Protein AF-A0A263D075-F1 (afdb_monomer)

Sequence (103 aa):
MSRDNGASSGRREVCTWLPIHEWAETEVWQHIRASGVPYHPAYDAGMTRLSCSLCIFGSRADLLRAARLRPDLAAEYARVEDEIGHRFRNDLSMAEIIAAANP

Radius of gyration: 19.24 Å; Cα contacts (8 Å, |Δi|>4): 86; chains: 1; bounding box: 54×27×48 Å

InterPro domains:
  IPR002500 Phosphoadenosine phosphosulphate reductase domain [PF01507] (14-55)
  IPR014729 Rossmann-like alpha/beta/alpha sandwich fold [G3DSA:3.40.50.620] (1-70)

Solvent-accessible surface area (backbone atoms only — not comparable to full-atom values): 6361 Å² total; per-residue (Å²): 116,46,76,37,74,86,78,30,54,102,89,41,88,37,69,51,71,67,94,63,72,86,55,51,73,68,54,54,53,51,50,43,62,74,69,67,61,89,75,69,67,56,49,81,66,66,33,92,69,92,67,65,71,79,41,85,83,52,53,72,68,36,42,28,48,30,33,67,78,35,50,69,60,40,52,51,51,33,51,48,27,66,74,71,74,46,62,71,35,98,91,47,43,42,63,58,42,51,50,69,46,63,120

Organism: NCBI:txid1854586

Mean predicted aligned error: 3.93 Å

Secondary structure (DSSP, 8-state):
-EE-TTT-BTTB--EE--TTTT--HHHHHHHHHHHT----TTTTTT-SS-S-TT-TTS-HHHHHHHHHH-HHHHHHHHHHHHHHT--SBTTB-HHHHHHHH--

Foldseek 3Di:
DAWDPVPDDPVDTDDDDDPCPVPDPVRVVVVCVVVVDDDDCVVVLVQPDDDPLCDLPGDLVSNLSSCVVCVVVLVVQLVVCVVVVHASDPVDHSVNSNVVSPD

pLDDT: mean 96.14, std 3.11, range [70.0, 98.31]

Nearest PDB structures (foldseek):
  4c0e-assembly4_D  TM=2.792E-01  e=9.257E+00  Thermochaetoides thermophila

Structure (mmCIF, N/CA/C/O backbone):
data_AF-A0A263D075-F1
#
_entry.id   AF-A0A263D075-F1
#
loop_
_atom_site.group_PDB
_atom_site.id
_atom_site.type_symbol
_atom_site.label_atom_id
_atom_site.label_alt_id
_atom_site.label_comp_id
_atom_site.label_asym_id
_atom_site.label_entity_id
_atom_site.label_seq_id
_atom_site.pdbx_PDB_ins_code
_atom_site.Cartn_x
_atom_site.Cartn_y
_atom_site.Cartn_z
_atom_site.occupancy
_atom_site.B_iso_or_equiv
_atom_site.auth_seq_id
_atom_site.auth_comp_id
_atom_site.auth_asym_id
_atom_site.auth_atom_id
_atom_site.pdbx_PDB_model_num
ATOM 1 N N . MET A 1 1 ? 20.490 -0.039 -18.468 1.00 88.81 1 MET A N 1
ATOM 2 C CA . MET A 1 1 ? 20.987 -1.143 -17.616 1.00 88.81 1 MET A CA 1
ATOM 3 C C . MET A 1 1 ? 22.334 -0.717 -17.066 1.00 88.81 1 MET A C 1
ATOM 5 O O . MET A 1 1 ? 23.149 -0.251 -17.852 1.00 88.81 1 MET A O 1
ATOM 9 N N . SER A 1 2 ? 22.550 -0.813 -15.758 1.00 94.88 2 SER A N 1
ATOM 10 C CA . SER A 1 2 ? 23.798 -0.412 -15.093 1.00 94.88 2 SER A CA 1
ATOM 11 C C . SER A 1 2 ? 24.262 -1.497 -14.121 1.00 94.88 2 SER A C 1
ATOM 13 O O . SER A 1 2 ? 23.433 -2.150 -13.494 1.00 94.88 2 SER A O 1
ATOM 15 N N . ARG A 1 3 ? 25.578 -1.713 -13.991 1.00 94.94 3 ARG A N 1
ATOM 16 C CA . ARG A 1 3 ? 26.137 -2.665 -13.017 1.00 94.94 3 ARG A CA 1
ATOM 17 C C . ARG A 1 3 ? 25.987 -2.115 -11.598 1.00 94.94 3 ARG A C 1
ATOM 19 O O . ARG A 1 3 ? 26.409 -0.993 -11.324 1.00 94.94 3 ARG A O 1
ATOM 26 N N . ASP A 1 4 ? 25.441 -2.918 -10.693 1.00 96.31 4 ASP A N 1
ATOM 27 C CA . ASP A 1 4 ? 25.405 -2.618 -9.265 1.00 96.31 4 ASP A CA 1
ATOM 28 C C . ASP A 1 4 ? 26.733 -3.041 -8.630 1.00 96.31 4 ASP A C 1
ATOM 30 O O . ASP A 1 4 ? 26.997 -4.224 -8.399 1.00 96.31 4 ASP A O 1
ATOM 34 N N . ASN A 1 5 ? 27.597 -2.062 -8.362 1.00 95.12 5 ASN A N 1
ATOM 35 C CA . ASN A 1 5 ? 28.919 -2.317 -7.798 1.00 95.12 5 ASN A CA 1
ATOM 36 C C . ASN A 1 5 ? 28.871 -2.830 -6.351 1.00 95.12 5 ASN A C 1
ATOM 38 O O . ASN A 1 5 ? 29.771 -3.574 -5.970 1.00 95.12 5 ASN A O 1
ATOM 42 N N . GLY A 1 6 ? 27.855 -2.457 -5.565 1.00 95.69 6 GLY A N 1
ATOM 43 C CA . GLY A 1 6 ? 27.721 -2.871 -4.166 1.00 95.69 6 GLY A CA 1
ATOM 44 C C . GLY A 1 6 ? 27.174 -4.290 -4.023 1.00 95.69 6 GLY A C 1
ATOM 45 O O . GLY A 1 6 ? 27.583 -5.028 -3.129 1.00 95.69 6 GLY A O 1
ATOM 46 N N . ALA A 1 7 ? 26.289 -4.701 -4.933 1.00 95.94 7 ALA A N 1
ATOM 47 C CA . ALA A 1 7 ? 25.720 -6.046 -4.949 1.00 95.94 7 ALA A CA 1
ATOM 48 C C . ALA A 1 7 ? 26.571 -7.071 -5.728 1.00 95.94 7 ALA A C 1
ATOM 50 O O . ALA A 1 7 ? 26.382 -8.286 -5.564 1.00 95.94 7 ALA A O 1
ATOM 51 N N . SER A 1 8 ? 27.496 -6.615 -6.577 1.00 96.94 8 SER A N 1
ATOM 52 C CA . SER A 1 8 ? 28.365 -7.482 -7.382 1.00 96.94 8 SER A CA 1
ATOM 53 C C . SER A 1 8 ? 29.609 -7.970 -6.629 1.00 96.94 8 SER A C 1
ATOM 55 O O . SER A 1 8 ? 30.102 -7.339 -5.701 1.00 96.94 8 SER A O 1
ATOM 57 N N . SER A 1 9 ? 30.168 -9.097 -7.069 1.00 96.31 9 SER A N 1
ATOM 58 C CA . SER A 1 9 ? 31.423 -9.675 -6.577 1.00 96.31 9 SER A CA 1
ATOM 59 C C . SER A 1 9 ? 32.235 -10.279 -7.728 1.00 96.31 9 SER A C 1
ATOM 61 O O . SER A 1 9 ? 31.766 -10.334 -8.863 1.00 96.31 9 SER A O 1
ATOM 63 N N . GLY A 1 10 ? 33.439 -10.795 -7.457 1.00 95.69 10 GLY A N 1
ATOM 64 C CA . GLY A 1 10 ? 34.255 -11.465 -8.484 1.00 95.69 10 GLY A CA 1
ATOM 65 C C . GLY A 1 10 ? 33.624 -12.734 -9.080 1.00 95.69 10 GLY A C 1
ATOM 66 O O . GLY A 1 10 ? 34.086 -13.220 -10.105 1.00 95.69 10 GLY A O 1
ATOM 67 N N . ARG A 1 11 ? 32.572 -13.277 -8.450 1.00 96.81 11 ARG A N 1
ATOM 68 C CA . ARG A 1 11 ? 31.854 -14.484 -8.903 1.00 96.81 11 ARG A CA 1
ATOM 69 C C . ARG A 1 11 ? 30.419 -14.211 -9.356 1.00 96.81 11 ARG A C 1
ATOM 71 O O . ARG A 1 11 ? 29.758 -15.134 -9.821 1.00 96.81 11 ARG A O 1
ATOM 78 N N . ARG A 1 12 ? 29.907 -12.994 -9.159 1.00 96.56 12 ARG A N 1
ATOM 79 C CA . ARG A 1 12 ? 28.517 -12.625 -9.445 1.00 96.56 12 ARG A CA 1
ATOM 80 C C . ARG A 1 12 ? 28.463 -11.198 -9.958 1.00 96.56 12 ARG A C 1
ATOM 82 O O . ARG A 1 12 ? 28.827 -10.273 -9.239 1.00 96.56 12 ARG A O 1
ATOM 89 N N . GLU A 1 13 ? 27.924 -11.023 -11.150 1.00 96.94 13 GLU A N 1
ATOM 90 C CA . GLU A 1 13 ? 27.562 -9.710 -11.662 1.00 96.94 13 GLU A CA 1
ATOM 91 C C . GLU A 1 13 ? 26.078 -9.453 -11.403 1.00 96.94 13 GLU A C 1
ATOM 93 O O . GLU A 1 13 ? 25.232 -10.302 -11.683 1.00 96.94 13 GLU A O 1
ATOM 98 N N . VAL A 1 14 ? 25.773 -8.302 -10.810 1.00 97.44 14 VAL A N 1
ATOM 99 C CA . VAL A 1 14 ? 24.408 -7.839 -10.559 1.00 97.44 14 VAL A CA 1
ATOM 100 C C . VAL A 1 14 ? 24.206 -6.552 -11.344 1.00 97.44 14 VAL A C 1
ATOM 102 O O . VAL A 1 14 ? 25.021 -5.635 -11.251 1.00 97.44 14 VAL A O 1
ATOM 105 N N . CYS A 1 15 ? 23.119 -6.483 -12.108 1.00 97.19 15 CYS A N 1
ATOM 106 C CA . CYS A 1 15 ? 22.766 -5.323 -12.917 1.00 97.19 15 CYS A CA 1
ATOM 107 C C . CYS A 1 15 ? 21.372 -4.815 -12.554 1.00 97.19 15 CYS A C 1
ATOM 109 O O . CYS A 1 15 ? 20.431 -5.593 -12.406 1.00 97.19 15 CYS A O 1
ATOM 111 N N . THR A 1 16 ? 21.239 -3.495 -12.500 1.00 96.88 16 THR A N 1
ATOM 112 C CA . THR A 1 16 ? 19.967 -2.793 -12.383 1.00 96.88 16 THR A CA 1
ATOM 113 C C . THR A 1 16 ? 19.427 -2.509 -13.779 1.00 96.88 16 THR A C 1
ATOM 115 O O . THR A 1 16 ? 20.040 -1.811 -14.598 1.00 96.88 16 THR A O 1
ATOM 118 N N . TRP A 1 17 ? 18.253 -3.059 -14.064 1.00 96.25 17 TRP A N 1
ATOM 119 C CA . TRP A 1 17 ? 17.517 -2.826 -15.298 1.00 96.25 17 TRP A CA 1
ATOM 120 C C . TRP A 1 17 ? 16.122 -2.306 -14.958 1.00 96.25 17 TRP A C 1
ATOM 122 O O . TRP A 1 17 ? 15.350 -2.990 -14.295 1.00 96.25 17 TRP A O 1
ATOM 132 N N . LEU A 1 18 ? 15.822 -1.077 -15.389 1.00 96.31 18 LEU A N 1
ATOM 133 C CA . LEU A 1 18 ? 14.573 -0.371 -15.088 1.00 96.31 18 LEU A CA 1
ATOM 134 C C . LEU A 1 18 ? 13.827 -0.048 -16.401 1.00 96.31 18 LEU A C 1
ATOM 136 O O . LEU A 1 18 ? 13.789 1.109 -16.812 1.00 96.31 18 LEU A O 1
ATOM 140 N N . PRO A 1 19 ? 13.290 -1.057 -17.114 1.00 95.94 19 PRO A N 1
ATOM 141 C CA . PRO A 1 19 ? 12.776 -0.898 -18.482 1.00 95.94 19 PRO A CA 1
ATOM 142 C C . PRO A 1 19 ? 11.572 0.042 -18.618 1.00 95.94 19 PRO A C 1
ATOM 144 O O . PRO 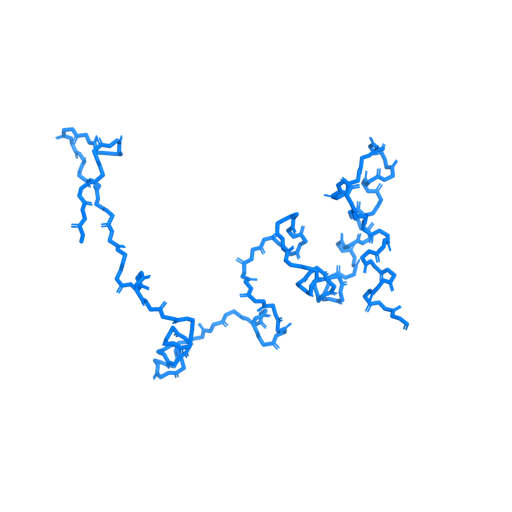A 1 19 ? 11.313 0.526 -19.712 1.00 95.94 19 PRO A O 1
ATOM 147 N N . ILE A 1 20 ? 10.852 0.297 -17.526 1.00 96.88 20 ILE A N 1
ATOM 148 C CA . ILE A 1 20 ? 9.657 1.152 -17.494 1.00 96.88 20 ILE A CA 1
ATOM 149 C C . ILE A 1 20 ? 9.841 2.366 -16.572 1.00 96.88 20 ILE A C 1
ATOM 151 O O . ILE A 1 20 ? 8.867 2.934 -16.098 1.00 96.88 20 ILE A O 1
ATOM 155 N N . HIS A 1 21 ? 11.086 2.744 -16.251 1.00 96.44 21 HIS A N 1
ATOM 156 C CA . HIS A 1 21 ? 11.354 3.815 -15.280 1.00 96.44 21 HIS A CA 1
ATOM 157 C C . HIS A 1 21 ? 10.778 5.173 -15.692 1.00 96.44 21 HIS A C 1
ATOM 159 O O . HIS A 1 21 ? 10.372 5.952 -14.838 1.00 96.44 21 HIS A O 1
ATOM 165 N N . GLU A 1 22 ? 10.768 5.438 -16.996 1.00 97.50 22 GLU A N 1
ATOM 166 C CA . GLU A 1 22 ? 10.309 6.701 -17.576 1.00 97.50 22 GLU A CA 1
ATOM 167 C C . GLU A 1 22 ? 8.809 6.693 -17.891 1.00 97.50 22 GLU A C 1
ATOM 169 O O . GLU A 1 22 ? 8.273 7.713 -18.313 1.00 97.50 22 GLU A O 1
ATOM 174 N N . TRP A 1 23 ? 8.129 5.559 -17.696 1.00 98.19 23 TRP A N 1
ATOM 175 C CA . TRP A 1 23 ? 6.710 5.449 -18.004 1.00 98.19 23 TRP A CA 1
ATOM 176 C C . TRP A 1 23 ? 5.874 6.201 -16.974 1.00 98.19 23 TRP A C 1
ATOM 178 O O . TRP A 1 23 ? 6.053 6.057 -15.761 1.00 98.19 23 TRP A O 1
ATOM 188 N N . ALA A 1 24 ? 4.883 6.935 -17.461 1.00 98.00 24 ALA A N 1
ATOM 189 C CA . ALA A 1 24 ? 3.773 7.387 -16.650 1.00 98.00 24 ALA A CA 1
ATOM 190 C C . ALA A 1 24 ? 2.906 6.195 -16.212 1.00 98.00 24 ALA A C 1
ATOM 192 O O . ALA A 1 24 ? 2.815 5.164 -16.882 1.00 98.00 24 ALA A O 1
ATOM 193 N N . GLU A 1 25 ? 2.179 6.361 -15.106 1.00 96.00 25 GLU A N 1
ATOM 194 C CA . GLU A 1 25 ? 1.256 5.335 -14.605 1.00 96.00 25 GLU A CA 1
ATOM 195 C C . GLU A 1 25 ? 0.208 4.929 -15.662 1.00 96.00 25 GLU A C 1
ATOM 197 O O . GLU A 1 25 ? -0.162 3.760 -15.790 1.00 96.00 25 GLU A O 1
ATOM 202 N N . THR A 1 26 ? -0.241 5.888 -16.474 1.00 97.31 26 THR A N 1
ATOM 203 C CA . THR A 1 26 ? -1.186 5.652 -17.571 1.00 97.31 26 THR A CA 1
ATOM 204 C C . THR A 1 26 ? -0.628 4.705 -18.630 1.00 97.31 26 THR A C 1
ATOM 206 O O . THR A 1 26 ? -1.364 3.838 -19.101 1.00 97.31 26 THR A O 1
ATOM 209 N N . GLU A 1 27 ? 0.655 4.827 -18.975 1.00 98.25 27 GLU A N 1
ATOM 210 C CA . GLU A 1 27 ? 1.336 3.966 -19.948 1.00 98.25 27 GLU A CA 1
ATOM 211 C C . GLU A 1 27 ? 1.472 2.539 -19.407 1.00 98.25 27 GLU A C 1
ATOM 213 O O . GLU A 1 27 ? 1.157 1.576 -20.111 1.00 98.25 27 GLU A O 1
ATOM 218 N N . VAL A 1 28 ? 1.822 2.395 -18.122 1.00 96.75 28 VAL A N 1
ATOM 219 C CA . VAL A 1 28 ? 1.868 1.094 -17.432 1.00 96.75 28 VAL A CA 1
ATOM 220 C C . VAL A 1 28 ? 0.516 0.390 -17.529 1.00 96.75 28 VAL A C 1
ATOM 222 O O . VAL A 1 28 ? 0.434 -0.761 -17.964 1.00 96.75 28 VAL A O 1
ATOM 225 N N . TRP A 1 29 ? -0.568 1.084 -17.184 1.00 96.56 29 TRP A N 1
ATOM 226 C CA . TRP A 1 29 ? -1.906 0.498 -17.215 1.00 96.56 29 TRP A CA 1
ATOM 227 C C . TRP A 1 29 ? -2.415 0.192 -18.624 1.00 96.56 29 TRP A C 1
ATOM 229 O O . TRP A 1 29 ? -3.110 -0.808 -18.816 1.00 96.56 29 TRP A O 1
ATOM 239 N N . GLN A 1 30 ? -2.100 1.031 -19.615 1.00 97.75 30 GLN A N 1
ATOM 240 C CA . GLN A 1 30 ? -2.413 0.746 -21.018 1.00 97.75 30 GLN A CA 1
ATOM 241 C C . GLN A 1 30 ? -1.721 -0.539 -21.480 1.00 97.75 30 GLN A C 1
ATOM 243 O O . GLN A 1 30 ? -2.371 -1.391 -22.085 1.00 97.75 30 GLN A O 1
ATOM 248 N N . HIS A 1 31 ? -0.445 -0.718 -21.132 1.00 97.44 31 HIS A N 1
ATOM 249 C CA . HIS A 1 31 ? 0.315 -1.911 -21.487 1.00 97.44 31 HIS A CA 1
ATOM 250 C C . HIS A 1 31 ? -0.223 -3.181 -20.813 1.00 97.44 31 HIS A C 1
ATOM 252 O O . HIS A 1 31 ? -0.445 -4.181 -21.495 1.00 97.44 31 HIS A O 1
ATOM 258 N N . ILE A 1 32 ? -0.507 -3.138 -19.502 1.00 96.62 32 ILE A N 1
ATOM 259 C CA . ILE A 1 32 ? -1.118 -4.261 -18.764 1.00 96.62 32 ILE A CA 1
ATOM 260 C C . ILE A 1 32 ? -2.418 -4.696 -19.450 1.00 96.62 32 ILE A C 1
ATOM 262 O O . ILE A 1 32 ? -2.571 -5.868 -19.793 1.00 96.62 32 ILE A O 1
ATOM 266 N N . ARG A 1 33 ? -3.321 -3.747 -19.733 1.00 96.69 33 ARG A N 1
ATOM 267 C CA . ARG A 1 33 ? -4.602 -4.038 -20.394 1.00 96.69 33 ARG A CA 1
ATOM 268 C C . ARG A 1 33 ? -4.424 -4.609 -21.800 1.00 96.69 33 ARG A C 1
ATOM 270 O O . ARG A 1 33 ? -5.107 -5.569 -22.140 1.00 96.69 33 ARG A O 1
ATOM 277 N N . ALA A 1 34 ? -3.505 -4.061 -22.593 1.00 98.12 34 ALA A N 1
ATOM 278 C CA . ALA A 1 34 ? -3.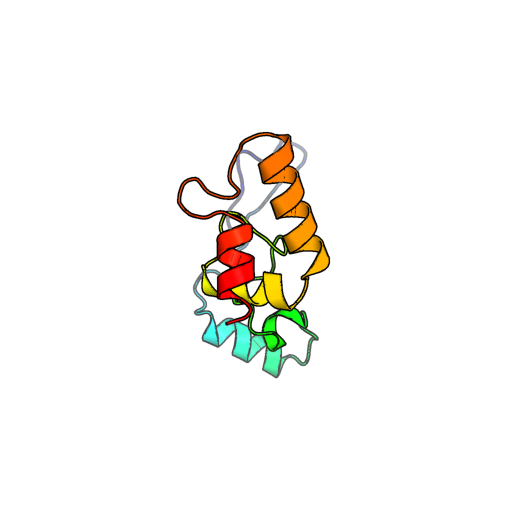230 -4.547 -23.945 1.00 98.12 34 ALA A CA 1
ATOM 279 C C . ALA A 1 34 ? -2.634 -5.965 -23.956 1.00 98.12 34 ALA A C 1
ATOM 281 O O . ALA A 1 34 ? -2.934 -6.748 -24.852 1.00 98.12 34 ALA A O 1
ATOM 282 N N . SER A 1 35 ? -1.813 -6.308 -22.960 1.00 97.44 35 SER A N 1
ATOM 283 C CA . SER A 1 35 ? -1.193 -7.634 -22.857 1.00 97.44 35 SER A CA 1
ATOM 284 C C . SER A 1 35 ? -2.161 -8.752 -22.449 1.00 97.44 35 SER A C 1
ATOM 286 O O . SER A 1 35 ? -1.854 -9.925 -22.650 1.00 97.44 35 SER A O 1
ATOM 288 N N . GLY A 1 36 ? -3.309 -8.411 -21.853 1.00 96.31 36 GLY A N 1
ATOM 289 C CA . GLY A 1 36 ? -4.277 -9.383 -21.336 1.00 96.31 36 GLY A CA 1
ATOM 290 C C . GLY A 1 36 ? -3.807 -10.162 -20.100 1.00 96.31 36 GLY A C 1
ATOM 291 O O . GLY A 1 36 ? -4.484 -11.103 -19.687 1.00 96.31 36 GLY A O 1
ATOM 292 N N . VAL A 1 37 ? -2.671 -9.797 -19.493 1.00 95.56 37 VAL A N 1
ATOM 293 C CA . VAL A 1 37 ? -2.213 -10.426 -18.247 1.00 95.56 37 VAL A CA 1
ATOM 294 C C . VAL A 1 37 ? -3.127 -10.030 -17.082 1.00 95.56 37 VAL A C 1
ATOM 296 O O . VAL A 1 37 ? -3.544 -8.870 -16.993 1.00 95.56 37 VAL A O 1
ATOM 299 N N . PRO A 1 38 ? -3.441 -10.957 -16.159 1.00 96.31 38 PRO A N 1
ATOM 300 C CA . PRO A 1 38 ? -4.200 -10.606 -14.970 1.00 96.31 38 PRO A CA 1
ATOM 301 C C . PRO A 1 38 ? -3.392 -9.654 -14.082 1.00 96.31 38 PRO A C 1
ATOM 303 O O . PRO A 1 38 ? -2.177 -9.795 -13.933 1.00 96.31 38 PRO A O 1
ATOM 306 N N . TYR A 1 39 ? -4.084 -8.710 -13.449 1.00 96.12 39 TYR A N 1
ATOM 307 C CA . TYR A 1 39 ? -3.528 -7.835 -12.420 1.00 96.12 39 TYR A CA 1
ATOM 308 C C . TYR A 1 39 ? -4.249 -8.052 -11.087 1.00 96.12 39 TYR A C 1
ATOM 310 O O . TYR A 1 39 ? -5.261 -8.747 -11.001 1.00 96.12 39 TYR A O 1
ATOM 318 N N . HIS A 1 40 ? -3.693 -7.497 -10.011 1.00 96.06 40 HIS A N 1
ATOM 319 C CA . HIS A 1 40 ? -4.211 -7.754 -8.673 1.00 96.06 40 HIS A CA 1
ATOM 320 C C . HIS A 1 40 ? -5.593 -7.086 -8.454 1.00 96.06 40 HIS A C 1
ATOM 322 O O . HIS A 1 40 ? -5.699 -5.872 -8.643 1.00 96.06 40 HIS A O 1
ATOM 328 N N . PRO A 1 41 ? -6.620 -7.797 -7.943 1.00 95.75 41 PRO A N 1
ATOM 329 C CA . PRO A 1 41 ? -7.981 -7.255 -7.772 1.00 95.75 41 PRO A CA 1
ATOM 330 C C . PRO A 1 41 ? -8.093 -6.030 -6.851 1.00 95.75 41 PRO A C 1
ATOM 332 O O . PRO A 1 41 ? -9.066 -5.284 -6.894 1.00 95.75 41 PRO A O 1
ATOM 335 N N . ALA A 1 42 ? -7.088 -5.795 -6.004 1.00 95.69 42 ALA A N 1
ATOM 336 C CA . ALA A 1 42 ? -7.021 -4.598 -5.161 1.00 95.69 42 ALA A CA 1
ATOM 337 C C . ALA A 1 42 ? -7.091 -3.290 -5.972 1.00 95.69 42 ALA A C 1
ATOM 339 O O . ALA A 1 42 ? -7.622 -2.299 -5.473 1.00 95.69 42 ALA A O 1
ATOM 340 N N . TYR A 1 43 ? -6.593 -3.290 -7.212 1.00 96.19 43 TYR A N 1
ATOM 341 C CA . TYR A 1 43 ? -6.680 -2.129 -8.095 1.00 96.19 43 TYR A CA 1
ATOM 342 C C . TYR A 1 43 ? -8.113 -1.878 -8.590 1.00 96.19 43 TYR A C 1
ATOM 344 O O . TYR A 1 43 ? -8.530 -0.726 -8.662 1.00 96.19 43 TYR A O 1
ATOM 352 N N . ASP A 1 44 ? -8.916 -2.923 -8.816 1.00 96.38 44 ASP A N 1
ATOM 353 C CA . ASP A 1 44 ? -10.356 -2.777 -9.111 1.00 96.38 44 ASP A CA 1
ATOM 354 C C . ASP A 1 44 ? -11.131 -2.320 -7.873 1.00 96.38 44 ASP A C 1
ATOM 356 O O . ASP A 1 44 ? -12.043 -1.492 -7.932 1.00 96.38 44 ASP A O 1
ATOM 360 N N . ALA A 1 45 ? -10.682 -2.772 -6.703 1.00 95.62 45 ALA A N 1
ATOM 361 C CA . ALA A 1 45 ? -11.075 -2.211 -5.424 1.00 95.62 45 ALA A CA 1
ATOM 362 C C . ALA A 1 45 ? -10.427 -0.837 -5.160 1.00 95.62 45 ALA A C 1
ATOM 364 O O . ALA A 1 45 ? -10.401 -0.411 -4.012 1.00 95.62 45 ALA A O 1
ATOM 365 N N . GLY A 1 46 ? -9.923 -0.146 -6.194 1.00 95.25 46 GLY A N 1
ATOM 366 C CA . GLY A 1 46 ? -9.398 1.224 -6.237 1.00 95.25 46 GLY A CA 1
ATOM 367 C C . GLY A 1 46 ? -8.356 1.581 -5.194 1.00 95.25 46 GLY A C 1
ATOM 368 O O . GLY A 1 46 ? -8.323 2.727 -4.751 1.00 95.25 46 GLY A O 1
ATOM 369 N N . MET A 1 47 ? -7.536 0.610 -4.804 1.00 96.81 47 MET A N 1
ATOM 370 C CA . MET A 1 47 ? -6.242 0.879 -4.191 1.00 96.81 47 MET A CA 1
ATOM 371 C C . MET A 1 47 ? -5.307 1.457 -5.255 1.00 96.81 47 MET A C 1
ATOM 373 O O . MET A 1 47 ? -5.259 0.952 -6.375 1.00 96.81 47 MET A O 1
ATOM 377 N N . THR A 1 48 ? -4.529 2.477 -4.906 1.00 95.12 48 THR A N 1
ATOM 378 C CA . THR A 1 48 ? -3.554 3.087 -5.832 1.00 95.12 48 THR A CA 1
ATOM 379 C C . THR A 1 48 ? -2.240 2.307 -5.901 1.00 95.12 48 THR A C 1
ATOM 381 O O . THR A 1 48 ? -1.477 2.412 -6.857 1.00 95.12 48 THR A O 1
ATOM 384 N N . ARG A 1 49 ? -1.968 1.479 -4.888 1.00 93.81 49 ARG A N 1
ATOM 385 C CA . ARG A 1 49 ? -0.749 0.675 -4.771 1.00 93.81 49 ARG A CA 1
ATOM 386 C C . ARG A 1 49 ? -1.018 -0.647 -4.073 1.00 93.81 49 ARG A C 1
ATOM 388 O O . ARG A 1 49 ? -1.888 -0.742 -3.209 1.00 93.81 49 ARG A O 1
ATOM 395 N N . LEU A 1 50 ? -0.203 -1.646 -4.394 1.00 93.31 50 LEU A N 1
ATOM 396 C CA . LEU A 1 50 ? -0.244 -2.950 -3.749 1.00 93.31 50 LEU A CA 1
ATOM 397 C C . LEU A 1 50 ? 0.888 -3.064 -2.727 1.00 93.31 50 LEU A C 1
ATOM 399 O O . LEU A 1 50 ? 2.057 -3.234 -3.061 1.00 93.31 50 LEU A O 1
ATOM 403 N N . SER A 1 51 ? 0.557 -2.912 -1.455 1.00 91.06 51 SER A N 1
ATOM 404 C CA . SER A 1 51 ? 1.500 -3.046 -0.339 1.00 91.06 51 SER A CA 1
ATOM 405 C C . SER A 1 51 ? 0.786 -3.674 0.850 1.00 91.06 51 SER A C 1
ATOM 407 O O . SER A 1 51 ? -0.269 -4.277 0.668 1.00 91.06 51 SER A O 1
ATOM 409 N N . CYS A 1 52 ? 1.327 -3.553 2.067 1.00 94.12 52 CYS A N 1
ATOM 410 C CA . CYS A 1 52 ? 0.614 -3.992 3.266 1.00 94.12 52 CYS A CA 1
ATOM 411 C C . CYS A 1 52 ? -0.795 -3.373 3.302 1.00 94.12 52 CYS A C 1
ATOM 413 O O . CYS A 1 52 ? -0.938 -2.175 3.055 1.00 94.12 52 CYS A O 1
ATOM 415 N N . SER A 1 53 ? -1.815 -4.180 3.621 1.00 91.31 53 SER A N 1
ATOM 416 C CA . SER A 1 53 ? -3.225 -3.769 3.552 1.00 91.31 53 SER A CA 1
ATOM 417 C C . SER A 1 53 ?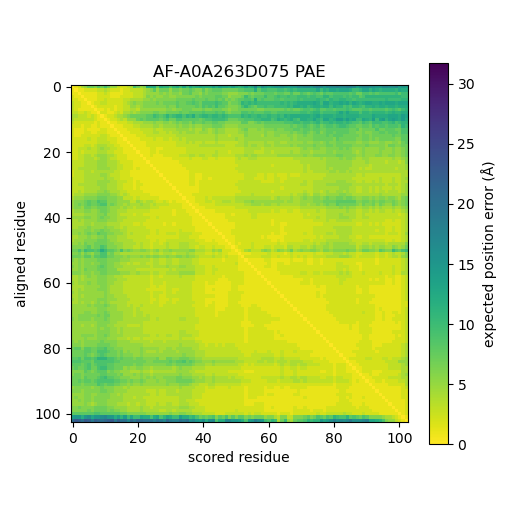 -3.497 -2.483 4.340 1.00 91.31 53 SER A C 1
ATOM 419 O O . SER A 1 53 ? -4.180 -1.609 3.842 1.00 91.31 53 SER A O 1
ATOM 421 N N . LEU A 1 54 ? -2.895 -2.313 5.518 1.00 96.19 54 LEU A N 1
ATOM 422 C CA . LEU A 1 54 ? -2.943 -1.086 6.319 1.00 96.19 54 LEU A CA 1
ATOM 423 C C . LEU A 1 54 ? -1.533 -0.500 6.430 1.00 96.19 54 LEU A C 1
ATOM 425 O O . LEU A 1 54 ? -0.903 -0.504 7.483 1.00 96.19 54 LEU A O 1
ATOM 429 N N . CYS A 1 55 ? -0.969 -0.078 5.300 1.00 96.38 55 CYS A N 1
ATOM 430 C CA . CYS A 1 55 ? 0.390 0.451 5.269 1.00 96.38 55 CYS A CA 1
ATOM 431 C C . CYS A 1 55 ? 0.473 1.817 5.971 1.00 96.38 55 CYS A C 1
ATOM 433 O O . CYS A 1 55 ? -0.203 2.771 5.579 1.00 96.38 55 CYS A O 1
ATOM 435 N N . ILE A 1 56 ? 1.394 1.961 6.926 1.00 95.56 56 ILE A N 1
ATOM 436 C CA . ILE A 1 56 ? 1.696 3.246 7.583 1.00 95.56 56 ILE A CA 1
ATOM 437 C C . ILE A 1 56 ? 2.221 4.327 6.620 1.00 95.56 56 ILE A C 1
ATOM 439 O O . ILE A 1 56 ? 2.266 5.491 6.987 1.00 95.56 56 ILE A O 1
ATOM 443 N N . PHE A 1 57 ? 2.560 3.970 5.378 1.00 95.62 57 PHE A N 1
ATOM 444 C CA . PHE A 1 57 ? 2.928 4.904 4.305 1.00 95.62 57 PHE A CA 1
ATOM 445 C C . PHE A 1 57 ? 1.846 5.052 3.221 1.00 95.62 57 PHE A C 1
ATOM 447 O O . PHE A 1 57 ? 2.065 5.717 2.215 1.00 95.62 57 PHE A O 1
ATOM 454 N N . GLY A 1 58 ? 0.684 4.409 3.377 1.00 95.06 58 GLY A N 1
ATOM 455 C CA . GLY A 1 58 ? -0.436 4.539 2.441 1.00 95.06 58 GLY A CA 1
ATOM 456 C C . GLY A 1 58 ? -1.050 5.942 2.437 1.00 95.06 58 GLY A C 1
ATOM 457 O O . GLY A 1 58 ? -0.980 6.671 3.432 1.00 95.06 58 GLY A O 1
ATOM 458 N N . SER A 1 59 ? -1.698 6.319 1.337 1.00 95.81 59 SER A N 1
ATOM 459 C CA . SER A 1 59 ? -2.512 7.534 1.328 1.00 95.81 59 SER A CA 1
ATOM 460 C C . SER A 1 59 ? -3.717 7.376 2.263 1.00 95.81 59 SER A C 1
ATOM 462 O O . SER A 1 59 ? -4.126 6.258 2.589 1.00 95.81 59 SER A O 1
ATOM 464 N N . ARG A 1 60 ? -4.339 8.488 2.675 1.00 96.19 60 ARG A N 1
ATOM 465 C CA . ARG A 1 60 ? -5.582 8.421 3.459 1.00 96.19 60 ARG A CA 1
ATOM 466 C C . ARG A 1 60 ? -6.675 7.660 2.704 1.00 96.19 60 ARG A C 1
ATOM 468 O O . ARG A 1 60 ? -7.370 6.854 3.308 1.00 96.19 60 ARG A O 1
ATOM 475 N N . ALA A 1 61 ? -6.802 7.875 1.394 1.00 96.62 61 ALA A N 1
ATOM 476 C CA . ALA A 1 61 ? -7.787 7.179 0.570 1.00 96.62 61 ALA A CA 1
ATOM 477 C C . ALA A 1 61 ? -7.566 5.656 0.572 1.00 96.62 61 ALA A C 1
ATOM 479 O O . ALA A 1 61 ? -8.521 4.911 0.797 1.00 96.62 61 ALA A O 1
ATOM 480 N N . ASP A 1 62 ? -6.316 5.205 0.415 1.00 97.25 62 ASP A N 1
ATOM 481 C CA . ASP A 1 62 ? -5.975 3.779 0.476 1.00 97.25 62 ASP A CA 1
ATOM 482 C C . ASP A 1 62 ? -6.257 3.186 1.860 1.00 97.25 62 ASP A C 1
ATOM 484 O O . ASP A 1 62 ? -6.771 2.078 1.950 1.00 97.25 62 ASP A O 1
ATOM 488 N N . LEU A 1 63 ? -5.967 3.918 2.943 1.00 97.38 63 LEU A N 1
ATOM 489 C CA . LEU A 1 63 ? -6.245 3.456 4.307 1.00 97.38 63 LEU A CA 1
ATOM 490 C C . LEU A 1 63 ? -7.740 3.248 4.554 1.00 97.38 63 LEU A C 1
ATOM 492 O O . LEU A 1 63 ? -8.134 2.214 5.086 1.00 97.38 63 LEU A O 1
ATOM 496 N N . LEU A 1 64 ? -8.580 4.200 4.139 1.00 97.31 64 LEU A N 1
ATOM 497 C CA . LEU A 1 64 ? -10.034 4.069 4.274 1.00 97.31 64 LEU A CA 1
ATOM 498 C C . LEU A 1 64 ? -10.566 2.909 3.428 1.00 97.31 64 LEU A C 1
ATOM 500 O O . LEU A 1 64 ? -11.413 2.140 3.879 1.00 97.31 64 LEU A O 1
ATOM 504 N N . ARG A 1 65 ? -10.064 2.765 2.196 1.00 97.12 65 ARG A N 1
ATOM 505 C CA . ARG A 1 65 ? -10.425 1.662 1.298 1.00 97.12 65 ARG A CA 1
ATOM 506 C C . ARG A 1 65 ? -10.026 0.318 1.907 1.00 97.12 65 ARG A C 1
ATOM 508 O O . ARG A 1 65 ? -10.845 -0.592 1.954 1.00 97.12 65 ARG A O 1
ATOM 515 N N . ALA A 1 66 ? -8.815 0.217 2.438 1.00 97.19 66 ALA A N 1
ATOM 516 C CA . ALA A 1 66 ? -8.329 -0.980 3.099 1.00 97.19 66 ALA A CA 1
ATOM 517 C C . ALA A 1 66 ? -9.116 -1.331 4.363 1.00 97.19 66 ALA A C 1
ATOM 519 O O . ALA A 1 66 ? -9.437 -2.500 4.550 1.00 97.19 66 ALA A O 1
ATOM 520 N N . ALA A 1 67 ? -9.471 -0.348 5.193 1.00 97.75 67 ALA A N 1
ATOM 521 C CA . ALA A 1 67 ? -10.297 -0.577 6.376 1.00 97.75 67 ALA A CA 1
ATOM 522 C C . ALA A 1 67 ? -11.691 -1.116 6.008 1.00 97.75 67 ALA A C 1
ATOM 524 O O . ALA A 1 67 ? -12.188 -2.015 6.678 1.00 97.75 67 ALA A O 1
ATOM 525 N N . ARG A 1 68 ? -12.285 -0.651 4.896 1.00 97.19 68 ARG A N 1
ATOM 526 C CA . ARG A 1 68 ? -13.541 -1.213 4.354 1.00 97.19 68 ARG A CA 1
ATOM 527 C C . ARG A 1 68 ? -13.373 -2.638 3.838 1.00 97.19 68 ARG A C 1
ATOM 529 O O . ARG A 1 68 ? -14.245 -3.471 4.046 1.00 97.19 68 ARG A O 1
ATOM 536 N 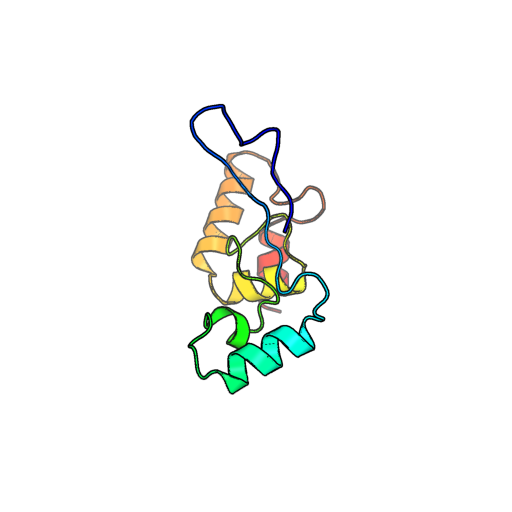N . LEU A 1 69 ? -12.275 -2.911 3.134 1.00 96.06 69 LEU A N 1
ATOM 537 C CA . LEU A 1 69 ? -12.003 -4.228 2.551 1.00 96.06 69 LEU A CA 1
ATOM 538 C C . LEU A 1 69 ? -11.597 -5.267 3.603 1.00 96.06 69 LEU A C 1
ATOM 540 O O . LEU A 1 69 ? -11.750 -6.464 3.372 1.00 96.06 69 LEU A O 1
ATOM 544 N N . ARG A 1 70 ? -11.025 -4.826 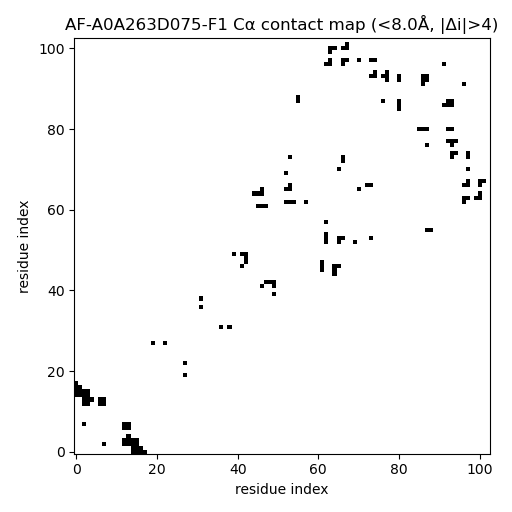4.728 1.00 96.94 70 ARG A N 1
ATOM 545 C CA . ARG A 1 70 ? -10.444 -5.670 5.780 1.00 96.94 70 ARG A CA 1
ATOM 546 C C . ARG A 1 70 ? -10.825 -5.147 7.176 1.00 96.94 70 ARG A C 1
ATOM 548 O O . ARG A 1 70 ? -9.930 -4.774 7.938 1.00 96.94 70 ARG A O 1
ATOM 555 N N . PRO A 1 71 ? -12.123 -5.132 7.528 1.00 97.62 71 PRO A N 1
ATOM 556 C CA . PRO A 1 71 ? -12.593 -4.570 8.794 1.00 97.62 71 PRO A CA 1
ATOM 557 C C . PRO A 1 71 ? -11.994 -5.283 10.013 1.00 97.62 71 PRO A C 1
ATOM 559 O O . PRO A 1 71 ? -11.548 -4.614 10.941 1.00 97.62 71 PRO A O 1
ATOM 562 N N . ASP A 1 72 ? -11.877 -6.614 9.972 1.00 98.19 72 ASP A N 1
ATOM 563 C CA . ASP A 1 72 ? -11.311 -7.401 11.078 1.00 98.19 72 ASP A CA 1
ATOM 564 C C . ASP A 1 72 ? -9.844 -7.042 11.348 1.00 98.19 72 ASP A C 1
ATOM 566 O O . ASP A 1 72 ? -9.432 -6.890 12.494 1.00 98.19 72 ASP A O 1
ATOM 570 N N . LEU A 1 73 ? -9.063 -6.832 10.281 1.00 97.81 73 LEU A N 1
ATOM 571 C CA . LEU A 1 73 ? -7.660 -6.429 10.394 1.00 97.81 73 LEU A CA 1
ATOM 572 C C . LEU A 1 73 ? -7.534 -5.005 10.945 1.00 97.81 73 LEU A C 1
ATOM 574 O O . LEU A 1 73 ? -6.641 -4.721 11.739 1.00 97.81 73 LEU A O 1
ATOM 578 N N . ALA A 1 74 ? -8.422 -4.099 10.530 1.00 98.12 74 ALA A N 1
ATOM 579 C CA . ALA A 1 74 ? -8.434 -2.742 11.059 1.00 98.12 74 ALA A CA 1
ATOM 580 C C . ALA A 1 74 ? -8.770 -2.734 12.558 1.00 98.12 74 ALA A C 1
ATOM 582 O O . ALA A 1 74 ? -8.099 -2.043 13.326 1.00 98.12 74 ALA A O 1
ATOM 583 N N . ALA A 1 75 ? -9.748 -3.541 12.978 1.00 98.19 75 ALA A N 1
ATOM 584 C CA . ALA A 1 75 ? -10.103 -3.716 14.382 1.00 98.19 75 ALA A CA 1
ATOM 585 C C . ALA A 1 75 ? -8.955 -4.335 15.196 1.00 98.19 75 ALA A C 1
ATOM 587 O O . ALA A 1 75 ? -8.683 -3.894 16.312 1.00 98.19 75 ALA A O 1
ATOM 588 N N . GLU A 1 76 ? -8.238 -5.310 14.630 1.00 98.31 76 GLU A N 1
ATOM 589 C CA . GLU A 1 76 ? -7.050 -5.884 15.260 1.00 98.31 76 GLU A CA 1
ATOM 590 C C . GLU A 1 76 ? -5.968 -4.827 15.496 1.00 98.31 76 GLU A C 1
ATOM 592 O O . GLU A 1 76 ? -5.430 -4.753 16.599 1.00 98.31 76 GLU A O 1
ATOM 597 N N . TYR A 1 77 ? -5.683 -3.979 14.504 1.00 97.94 77 TYR A N 1
ATOM 598 C CA . TYR A 1 77 ? -4.691 -2.917 14.669 1.00 97.94 77 TYR A CA 1
ATOM 599 C C . TYR A 1 77 ? -5.121 -1.902 15.736 1.00 97.94 77 TYR A C 1
ATOM 601 O O . TYR A 1 77 ? -4.284 -1.502 16.538 1.00 97.94 77 TYR A O 1
ATOM 609 N N . ALA A 1 78 ? -6.403 -1.520 15.783 1.00 98.06 78 ALA A N 1
ATOM 610 C CA . ALA A 1 78 ? -6.921 -0.625 16.822 1.00 98.06 78 ALA A CA 1
ATOM 611 C C . ALA A 1 78 ? -6.735 -1.218 18.230 1.00 98.06 78 ALA A C 1
ATOM 613 O O . ALA A 1 78 ? -6.263 -0.536 19.133 1.00 98.06 78 ALA A O 1
ATOM 614 N N . ARG A 1 79 ? -7.008 -2.518 18.400 1.00 98.31 79 ARG A N 1
ATOM 615 C CA . ARG A 1 79 ? -6.764 -3.225 19.666 1.00 98.31 79 ARG A CA 1
ATOM 616 C C . ARG A 1 79 ? -5.283 -3.222 20.051 1.00 98.31 79 ARG A C 1
ATOM 618 O O . ARG A 1 79 ? -4.963 -3.072 21.224 1.00 98.31 79 ARG A O 1
ATOM 625 N N . VAL A 1 80 ? -4.386 -3.403 19.079 1.00 97.94 80 VAL A N 1
ATOM 626 C CA . VAL A 1 80 ? -2.939 -3.348 19.326 1.00 97.94 80 VAL A CA 1
ATOM 627 C C . VAL A 1 80 ? -2.506 -1.942 19.738 1.00 97.94 80 VAL A C 1
ATOM 629 O O . VAL A 1 80 ? -1.705 -1.836 20.661 1.00 97.94 80 VAL A O 1
ATOM 632 N N . GLU A 1 81 ? -3.038 -0.879 19.117 1.00 97.69 81 GLU A N 1
ATOM 633 C CA . GLU A 1 81 ? -2.758 0.502 19.544 1.00 97.69 81 GLU A CA 1
ATOM 634 C C . GLU A 1 81 ? -3.095 0.713 21.029 1.00 97.69 81 GLU A C 1
ATOM 636 O O . GLU A 1 81 ? -2.282 1.284 21.761 1.00 97.69 81 GLU A O 1
ATOM 641 N N . ASP A 1 82 ? -4.250 0.207 21.478 1.00 96.94 82 ASP A N 1
ATOM 642 C CA . ASP A 1 82 ? -4.690 0.288 22.876 1.00 96.94 82 ASP A CA 1
ATOM 643 C C . ASP A 1 82 ? -3.790 -0.528 23.821 1.00 96.94 82 ASP A C 1
ATOM 645 O O . ASP A 1 82 ? -3.461 -0.068 24.914 1.00 96.94 82 ASP A O 1
ATOM 649 N N . GLU A 1 83 ? -3.364 -1.727 23.406 1.00 98.25 83 GLU A N 1
ATOM 650 C CA . GLU A 1 83 ? -2.514 -2.620 24.208 1.00 98.25 83 GLU A CA 1
ATOM 651 C C . GLU A 1 83 ? -1.124 -2.026 24.464 1.00 98.25 83 GLU A C 1
ATOM 653 O O . GLU A 1 83 ? -0.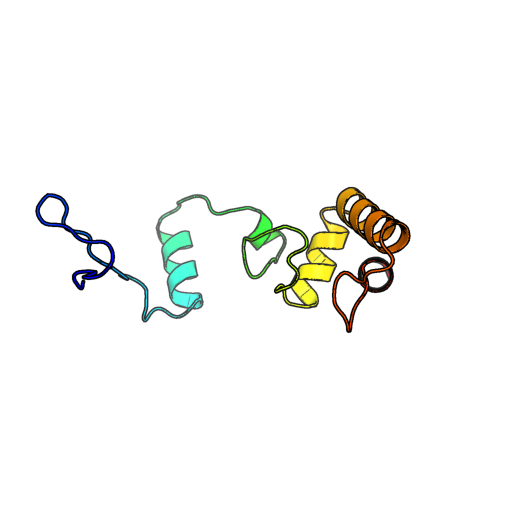602 -2.108 25.577 1.00 98.25 83 GLU A O 1
ATOM 658 N N . ILE A 1 84 ? -0.518 -1.424 23.439 1.00 97.62 84 ILE A N 1
ATOM 659 C CA . ILE A 1 84 ? 0.865 -0.934 23.514 1.00 97.62 84 ILE A CA 1
ATOM 660 C C . ILE A 1 84 ? 0.956 0.563 23.833 1.00 97.62 84 ILE A C 1
ATOM 662 O O . ILE A 1 84 ? 2.053 1.066 24.065 1.00 97.62 84 ILE A O 1
ATOM 666 N N . GLY A 1 85 ? -0.164 1.292 23.809 1.00 96.12 85 GLY A N 1
ATOM 667 C CA . GLY A 1 85 ? -0.197 2.740 24.027 1.00 96.12 85 GLY A CA 1
ATOM 668 C C . GLY A 1 85 ? 0.479 3.555 22.917 1.00 96.12 85 GLY A C 1
ATOM 669 O O . GLY A 1 85 ? 0.944 4.668 23.169 1.00 96.12 85 GLY A O 1
ATOM 670 N N . HIS A 1 86 ? 0.553 3.022 21.693 1.00 95.31 86 HIS A N 1
ATOM 671 C CA . HIS A 1 86 ? 1.140 3.699 20.533 1.00 95.31 86 HIS A CA 1
ATOM 672 C C . HIS A 1 86 ? 0.166 3.747 19.367 1.00 95.31 86 HIS A C 1
ATOM 674 O O . HIS A 1 86 ? -0.520 2.775 19.078 1.00 95.31 86 HIS A O 1
ATOM 680 N N . ARG A 1 87 ? 0.160 4.879 18.658 1.00 96.44 87 ARG A N 1
ATOM 681 C CA . ARG A 1 87 ? -0.721 5.094 17.509 1.00 96.44 87 ARG A CA 1
ATO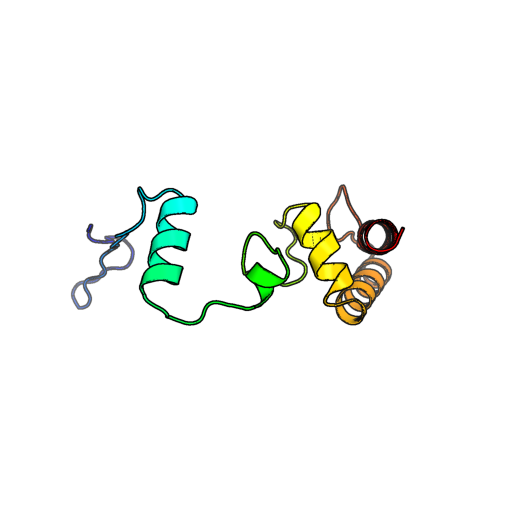M 682 C C . ARG A 1 87 ? -0.143 4.501 16.223 1.00 96.44 87 ARG A C 1
ATOM 684 O O . ARG A 1 87 ? 1.071 4.446 16.038 1.00 96.44 87 ARG A O 1
ATOM 691 N N . PHE A 1 88 ? -1.026 4.156 15.295 1.00 96.38 88 PHE A N 1
ATOM 692 C CA . PHE A 1 88 ? -0.747 3.671 13.950 1.00 96.38 88 PHE A CA 1
ATOM 693 C C . PHE A 1 88 ? 0.073 4.679 13.148 1.00 96.38 88 PHE A C 1
ATOM 695 O O . PHE A 1 88 ? 1.043 4.318 12.480 1.00 96.38 88 PHE A O 1
ATOM 702 N N . ARG A 1 89 ? -0.292 5.958 13.254 1.00 96.38 89 ARG A N 1
ATOM 703 C CA . ARG A 1 89 ? 0.556 7.104 12.933 1.00 96.38 89 ARG A CA 1
ATOM 704 C C . ARG A 1 89 ? 0.418 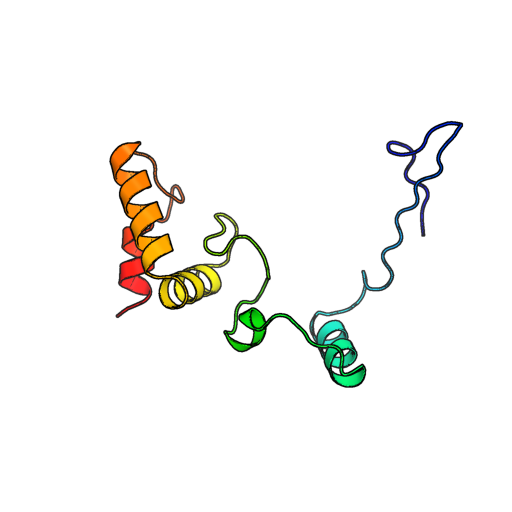8.142 14.032 1.00 96.38 89 ARG A C 1
ATOM 706 O O . ARG A 1 89 ? -0.626 8.250 14.673 1.00 96.38 89 ARG A O 1
ATOM 713 N N . ASN A 1 90 ? 1.450 8.959 14.203 1.00 93.88 90 ASN A N 1
ATOM 714 C CA . ASN A 1 90 ? 1.431 10.031 15.199 1.00 93.88 90 ASN A CA 1
ATOM 715 C C . ASN A 1 90 ? 0.231 10.980 15.007 1.00 93.88 90 ASN A C 1
ATOM 717 O O . ASN A 1 90 ? -0.355 11.440 15.986 1.00 93.88 90 ASN A O 1
ATOM 721 N N . ASP A 1 91 ? -0.164 11.222 13.757 1.00 94.69 91 ASP A N 1
ATOM 722 C CA . ASP A 1 91 ? -1.257 12.102 13.348 1.00 94.69 91 ASP A CA 1
ATOM 723 C C . ASP A 1 91 ? -2.594 11.385 13.085 1.00 94.69 91 ASP A C 1
ATOM 725 O O . ASP A 1 91 ? -3.586 12.063 12.836 1.00 94.69 91 ASP A O 1
ATOM 729 N N . LEU A 1 92 ? -2.648 10.046 13.132 1.00 96.38 92 LEU A N 1
ATOM 730 C CA . LEU A 1 92 ? -3.830 9.276 12.728 1.00 96.38 92 LEU A CA 1
ATOM 731 C C . LEU A 1 92 ? -3.872 7.889 13.394 1.00 96.38 92 LEU A C 1
ATOM 733 O O . LEU A 1 92 ? -3.002 7.055 13.134 1.00 96.38 92 LEU A O 1
ATOM 737 N N . SER A 1 93 ? -4.901 7.611 14.198 1.00 97.62 93 SER A N 1
ATOM 738 C CA . SER A 1 93 ? -5.134 6.276 14.777 1.00 97.62 93 SER A CA 1
ATOM 739 C C . SER A 1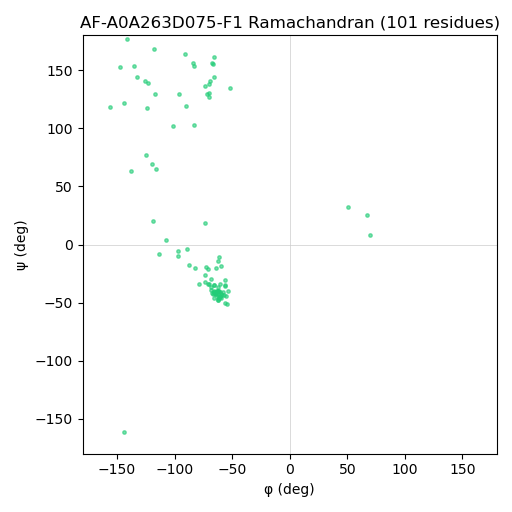 93 ? -6.023 5.401 13.897 1.00 97.62 93 SER A C 1
ATOM 741 O O . SER A 1 93 ? -6.741 5.881 13.013 1.00 97.62 93 SER A O 1
ATOM 743 N N . MET A 1 94 ? -6.031 4.095 14.157 1.00 97.88 94 MET A N 1
ATOM 744 C CA . MET A 1 94 ? -6.937 3.167 13.482 1.00 97.88 94 MET A CA 1
ATOM 745 C C . MET A 1 94 ? -8.390 3.418 13.832 1.00 97.88 94 MET A C 1
ATOM 747 O O . MET A 1 94 ? -9.232 3.284 12.951 1.00 97.88 94 MET A O 1
ATOM 751 N N . ALA A 1 95 ? -8.697 3.822 15.065 1.00 97.38 95 ALA A N 1
ATOM 752 C CA . ALA A 1 95 ? -10.061 4.191 15.440 1.00 97.38 95 ALA A CA 1
ATOM 753 C C . ALA A 1 95 ? -10.606 5.325 14.547 1.00 97.38 95 ALA A C 1
ATOM 755 O O . ALA A 1 95 ? -11.726 5.235 14.044 1.00 97.38 95 ALA A O 1
ATOM 756 N N . GLU A 1 96 ? -9.792 6.350 14.270 1.00 98.00 96 GLU A N 1
ATOM 757 C CA . GLU A 1 96 ? -10.153 7.442 13.355 1.00 98.00 96 GLU A CA 1
ATOM 758 C C . GLU A 1 96 ? -10.305 6.955 11.909 1.00 98.00 96 GLU A C 1
ATOM 760 O O . GLU A 1 96 ? -11.229 7.373 11.208 1.00 98.00 96 GLU A O 1
ATOM 765 N N . ILE A 1 97 ? -9.427 6.053 11.457 1.00 98.06 97 ILE A N 1
ATOM 766 C CA . ILE A 1 97 ? -9.519 5.437 10.125 1.00 98.06 97 ILE A CA 1
ATOM 767 C C . ILE A 1 97 ? -10.819 4.636 9.993 1.00 98.06 97 ILE A C 1
ATOM 769 O O . ILE A 1 97 ? -11.525 4.803 9.002 1.00 98.06 97 ILE A O 1
ATOM 773 N N . ILE A 1 98 ? -11.148 3.793 10.974 1.00 98.12 98 ILE A N 1
ATOM 774 C CA . ILE A 1 98 ? -12.352 2.951 10.984 1.00 98.12 98 ILE A CA 1
ATOM 775 C C . ILE A 1 98 ? -13.609 3.823 10.977 1.00 98.12 98 ILE A C 1
ATOM 777 O O . ILE A 1 98 ? -14.497 3.597 10.154 1.00 98.12 98 ILE A O 1
ATOM 781 N N . ALA A 1 99 ? -13.666 4.845 11.835 1.00 97.94 99 ALA A N 1
ATOM 782 C CA . ALA A 1 99 ? -14.792 5.773 11.887 1.00 97.94 99 ALA A CA 1
ATOM 783 C C . ALA A 1 99 ? -14.972 6.520 10.555 1.00 97.94 99 ALA A C 1
ATOM 785 O O . ALA A 1 99 ? -16.069 6.581 10.012 1.00 97.94 99 ALA A O 1
ATOM 786 N N . ALA A 1 100 ? -13.887 7.028 9.964 1.00 97.50 100 ALA A N 1
ATOM 787 C CA . ALA A 1 100 ? -13.947 7.719 8.676 1.00 97.50 100 ALA A CA 1
ATOM 788 C C . ALA A 1 100 ? -14.230 6.785 7.484 1.00 97.50 100 ALA A C 1
ATOM 790 O O . ALA A 1 100 ? -14.635 7.242 6.410 1.00 97.50 100 ALA A O 1
ATOM 791 N N . ALA A 1 101 ? -13.975 5.485 7.630 1.00 95.75 101 ALA A N 1
ATOM 792 C CA . ALA A 1 101 ? -14.249 4.498 6.600 1.00 95.75 101 ALA A CA 1
ATOM 793 C C . ALA A 1 101 ? -15.756 4.216 6.486 1.00 95.75 101 ALA A C 1
ATOM 795 O O . ALA A 1 101 ? -16.232 3.996 5.371 1.00 95.75 101 ALA A O 1
ATOM 796 N N . ASN A 1 102 ? -16.502 4.303 7.586 1.00 88.19 102 ASN A N 1
ATOM 797 C CA . ASN A 1 102 ? -17.931 3.993 7.657 1.00 88.19 102 ASN A CA 1
ATOM 798 C C . ASN A 1 102 ? -18.713 5.196 8.226 1.00 88.19 102 ASN A C 1
ATOM 800 O O . ASN A 1 102 ? -19.027 5.184 9.416 1.00 88.19 102 ASN A O 1
ATOM 804 N N . PRO A 1 103 ? -18.955 6.244 7.414 1.00 70.00 103 PRO A N 1
ATOM 805 C CA . PRO A 1 103 ? -19.677 7.441 7.845 1.00 70.00 103 PRO A CA 1
ATOM 806 C C . PRO A 1 103 ? -21.161 7.186 8.133 1.00 70.00 103 PRO A C 1
ATOM 808 O O . PRO A 1 103 ? -21.738 6.256 7.522 1.00 70.00 103 PRO A O 1
#